Protein AF-A0A8J8CD90-F1 (afdb_monomer_lite)

Structure (mmCIF, N/CA/C/O backbone):
data_AF-A0A8J8CD90-F1
#
_entry.id   AF-A0A8J8CD90-F1
#
loop_
_atom_site.group_PDB
_atom_site.id
_atom_site.type_symbol
_atom_site.label_atom_id
_atom_site.label_alt_id
_atom_site.label_comp_id
_atom_site.label_asym_id
_atom_site.label_entity_id
_atom_site.label_seq_id
_atom_site.pdbx_PDB_ins_code
_atom_site.Cartn_x
_atom_site.Cartn_y
_atom_site.Cartn_z
_atom_site.occupancy
_atom_site.B_iso_or_equiv
_atom_site.auth_seq_id
_atom_site.auth_comp_id
_atom_site.auth_asym_id
_atom_site.auth_atom_id
_atom_site.pdbx_PDB_model_num
ATOM 1 N N . LYS A 1 1 ? 7.168 -12.145 -0.455 1.00 71.31 1 LYS A N 1
ATOM 2 C CA . LYS A 1 1 ? 5.974 -12.510 -1.260 1.00 71.31 1 LYS A CA 1
ATOM 3 C C . LYS A 1 1 ? 6.135 -12.287 -2.779 1.00 71.31 1 LYS A C 1
ATOM 5 O O . LYS A 1 1 ? 5.808 -13.207 -3.500 1.00 71.31 1 LYS A O 1
ATOM 10 N N . ALA A 1 2 ? 6.631 -11.148 -3.301 1.00 78.75 2 ALA A N 1
ATOM 11 C CA . ALA A 1 2 ? 6.667 -10.899 -4.766 1.00 78.75 2 ALA A CA 1
ATOM 12 C C . ALA A 1 2 ? 8.025 -11.177 -5.441 1.00 78.75 2 ALA A C 1
ATOM 14 O O . ALA A 1 2 ? 8.099 -11.223 -6.661 1.00 78.75 2 ALA A O 1
ATOM 15 N N . GLY A 1 3 ? 9.118 -11.295 -4.682 1.00 84.88 3 GLY A N 1
ATOM 16 C CA . GLY A 1 3 ? 10.469 -11.499 -5.227 1.00 84.88 3 GLY A CA 1
ATOM 17 C C . GLY A 1 3 ? 11.110 -10.256 -5.866 1.00 84.88 3 GLY A C 1
ATOM 18 O O . GLY A 1 3 ? 12.323 -10.117 -5.815 1.00 84.88 3 GLY A O 1
ATOM 19 N N . SER A 1 4 ? 10.331 -9.307 -6.405 1.00 86.19 4 SER A N 1
ATOM 20 C CA . SER A 1 4 ? 10.824 -7.990 -6.847 1.00 86.19 4 SER A CA 1
ATOM 21 C C . SER A 1 4 ? 9.719 -6.927 -6.890 1.00 86.19 4 SER A C 1
ATOM 23 O O . SER A 1 4 ? 8.529 -7.2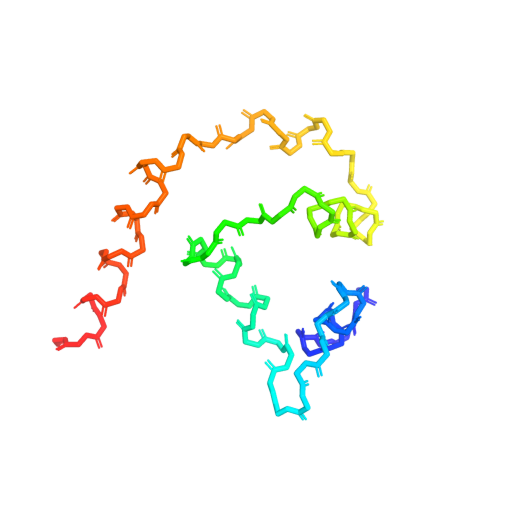43 -6.960 1.00 86.19 4 SER A O 1
ATOM 25 N N . VAL A 1 5 ? 10.110 -5.647 -6.918 1.00 84.19 5 VAL A N 1
ATOM 26 C CA . VAL A 1 5 ? 9.177 -4.507 -7.055 1.00 84.19 5 VAL A CA 1
ATOM 27 C C . VAL A 1 5 ? 8.451 -4.526 -8.407 1.00 84.19 5 VAL A C 1
ATOM 29 O O . VAL A 1 5 ? 7.279 -4.171 -8.490 1.00 84.19 5 VAL A O 1
ATOM 32 N N . ASN A 1 6 ? 9.110 -4.998 -9.469 1.00 84.12 6 ASN A N 1
ATOM 33 C CA . ASN A 1 6 ? 8.480 -5.152 -10.783 1.00 84.12 6 ASN A CA 1
ATOM 34 C C . ASN A 1 6 ? 7.390 -6.226 -10.766 1.00 84.12 6 ASN A C 1
ATOM 36 O O . ASN A 1 6 ? 6.322 -6.024 -11.341 1.00 84.12 6 ASN A O 1
ATOM 40 N N . GLN A 1 7 ? 7.640 -7.346 -10.083 1.00 85.56 7 GLN A N 1
ATOM 41 C CA . GLN A 1 7 ? 6.650 -8.408 -9.953 1.00 85.56 7 GLN A CA 1
ATOM 42 C C . GLN A 1 7 ? 5.463 -7.969 -9.091 1.00 85.56 7 GLN A C 1
ATOM 44 O O . GLN A 1 7 ? 4.322 -8.253 -9.447 1.00 85.56 7 GLN A O 1
ATOM 49 N N . LEU A 1 8 ? 5.710 -7.196 -8.027 1.00 87.88 8 LEU A N 1
ATOM 50 C CA . LEU A 1 8 ? 4.641 -6.546 -7.268 1.00 87.88 8 LEU A CA 1
ATOM 51 C C . LEU A 1 8 ? 3.817 -5.609 -8.162 1.00 87.88 8 LEU A C 1
ATOM 53 O O . LEU A 1 8 ? 2.594 -5.662 -8.132 1.00 87.88 8 LEU A O 1
ATOM 57 N N . GLY A 1 9 ? 4.465 -4.814 -9.018 1.00 87.62 9 GLY A N 1
ATOM 58 C CA . GLY A 1 9 ? 3.769 -3.959 -9.982 1.00 87.62 9 GLY A CA 1
ATOM 59 C C . GLY A 1 9 ? 2.817 -4.742 -10.889 1.00 87.62 9 GLY A C 1
ATOM 60 O O . GLY A 1 9 ? 1.667 -4.340 -11.057 1.00 87.62 9 GLY A O 1
ATOM 61 N N . ARG A 1 10 ? 3.252 -5.897 -11.406 1.00 87.12 10 ARG A N 1
ATOM 62 C CA . ARG A 1 10 ? 2.395 -6.775 -12.222 1.00 87.12 10 ARG A CA 1
ATOM 63 C C . ARG A 1 10 ? 1.203 -7.321 -11.437 1.00 87.12 10 ARG A C 1
ATOM 65 O O . ARG A 1 10 ? 0.091 -7.279 -11.953 1.00 87.12 10 ARG A O 1
ATOM 72 N N . ILE A 1 11 ? 1.421 -7.774 -10.200 1.00 88.06 11 ILE A N 1
ATOM 73 C CA . ILE A 1 11 ? 0.352 -8.265 -9.309 1.00 88.06 11 ILE A CA 1
ATOM 74 C C . ILE A 1 11 ? -0.682 -7.164 -9.035 1.00 88.06 11 ILE A C 1
ATOM 76 O O . ILE A 1 11 ? -1.878 -7.422 -9.051 1.00 88.06 11 ILE A O 1
ATOM 80 N N . LEU A 1 12 ? -0.233 -5.918 -8.870 1.00 85.44 12 LEU A N 1
ATOM 81 C CA . LEU A 1 12 ? -1.099 -4.750 -8.674 1.00 85.44 12 LEU A CA 1
ATOM 82 C C . LEU A 1 12 ? -1.749 -4.230 -9.974 1.00 85.44 12 LEU A C 1
ATOM 84 O O . LEU A 1 12 ? -2.378 -3.170 -9.969 1.00 85.44 12 LEU A O 1
ATOM 88 N N . GLY A 1 13 ? -1.591 -4.941 -11.094 1.00 84.62 13 GLY A N 1
ATOM 89 C CA . GLY A 1 13 ? -2.224 -4.612 -12.372 1.00 84.62 13 GLY A CA 1
ATOM 90 C C . GLY A 1 13 ? -1.511 -3.531 -13.190 1.00 84.62 13 GLY A C 1
ATOM 91 O O . GLY A 1 13 ? -2.074 -3.038 -14.171 1.00 84.62 13 GLY A O 1
ATOM 92 N N . TYR A 1 14 ? -0.278 -3.147 -12.843 1.00 84.75 14 TYR A N 1
ATOM 93 C CA . TYR A 1 14 ? 0.503 -2.224 -13.666 1.00 84.75 14 TYR A CA 1
ATOM 94 C C . TYR A 1 14 ? 0.987 -2.915 -14.941 1.00 84.75 14 TYR A C 1
ATOM 96 O O . TYR A 1 14 ? 1.829 -3.811 -14.910 1.00 84.75 14 TYR A O 1
ATOM 104 N N . ARG A 1 15 ? 0.471 -2.449 -16.083 1.00 77.25 15 ARG A N 1
ATOM 105 C CA . ARG A 1 15 ? 0.763 -2.999 -17.417 1.00 77.25 15 ARG A CA 1
ATOM 106 C C . ARG A 1 15 ? 1.919 -2.307 -18.146 1.00 77.25 15 ARG A C 1
ATOM 108 O O . ARG A 1 15 ? 2.119 -2.562 -19.330 1.00 77.25 15 ARG A O 1
ATOM 115 N N . SER A 1 16 ? 2.666 -1.420 -17.479 1.00 73.12 16 SER A N 1
ATOM 116 C CA . SER A 1 16 ? 3.825 -0.768 -18.105 1.00 73.12 16 SER A CA 1
ATOM 117 C C . SER A 1 16 ? 4.799 -1.831 -18.610 1.00 73.12 16 SER A C 1
ATOM 119 O O . SER A 1 16 ? 5.240 -2.688 -17.846 1.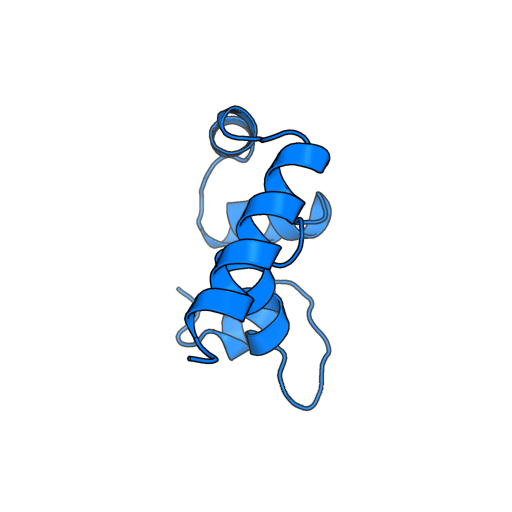00 73.12 16 SER A O 1
ATOM 121 N N . ARG A 1 17 ? 5.116 -1.778 -19.908 1.00 63.06 17 ARG A N 1
ATOM 122 C CA . ARG A 1 17 ? 6.041 -2.717 -20.560 1.00 63.06 17 ARG A CA 1
ATOM 123 C C . ARG A 1 17 ? 7.498 -2.449 -20.184 1.00 63.06 17 ARG A C 1
ATOM 125 O O . ARG A 1 17 ? 8.317 -3.351 -20.297 1.00 63.06 17 ARG A O 1
ATOM 132 N N . VAL A 1 18 ? 7.798 -1.227 -19.736 1.00 66.50 18 VAL A N 1
ATOM 133 C CA . VAL A 1 18 ? 9.164 -0.754 -19.484 1.00 66.50 18 VAL A CA 1
ATOM 134 C C . VAL A 1 18 ? 9.480 -0.767 -17.983 1.00 66.50 18 VAL A C 1
ATOM 136 O O . VAL A 1 18 ? 10.445 -1.407 -17.577 1.00 66.50 18 VAL A O 1
ATOM 139 N N . HIS A 1 19 ? 8.642 -0.165 -17.124 1.00 67.50 19 HIS A N 1
ATOM 140 C CA . HIS A 1 19 ? 8.924 -0.066 -15.678 1.00 67.50 19 HIS A CA 1
ATOM 141 C C . HIS A 1 19 ? 7.669 -0.167 -14.786 1.00 67.50 19 HIS A C 1
ATOM 143 O O . HIS A 1 19 ? 7.259 0.817 -14.168 1.00 67.50 19 HIS A O 1
ATOM 149 N N . PRO A 1 20 ? 7.055 -1.356 -14.646 1.00 73.62 20 PRO A N 1
ATOM 150 C CA . PRO A 1 20 ? 5.899 -1.547 -13.764 1.00 73.62 20 PRO A CA 1
ATOM 151 C C . PRO A 1 20 ? 6.232 -1.307 -12.280 1.00 73.62 20 PRO A C 1
ATOM 153 O O . PRO A 1 20 ? 5.363 -0.902 -11.513 1.00 73.62 20 PRO A O 1
ATOM 156 N N . GLY A 1 21 ? 7.493 -1.485 -11.869 1.00 77.00 21 GLY A N 1
ATOM 157 C CA . GLY A 1 21 ? 7.945 -1.166 -10.516 1.00 77.00 21 GLY A CA 1
ATOM 158 C C . GLY A 1 21 ? 8.060 0.333 -10.220 1.00 77.00 21 GLY A C 1
ATOM 159 O O . GLY A 1 21 ? 8.034 0.710 -9.051 1.00 77.00 21 GLY A O 1
ATOM 160 N N . TRP A 1 22 ? 8.144 1.203 -11.235 1.00 75.38 22 TRP A N 1
ATOM 161 C CA . TRP A 1 22 ? 8.239 2.653 -11.022 1.00 75.38 22 TRP A CA 1
ATOM 162 C C . TRP A 1 22 ? 6.956 3.220 -10.413 1.00 75.38 22 TRP A C 1
ATOM 164 O O . TRP A 1 22 ? 7.011 3.958 -9.434 1.00 75.38 22 TRP A O 1
ATOM 174 N N . SER A 1 23 ? 5.791 2.796 -10.909 1.00 75.06 23 SER A N 1
ATOM 175 C CA . SER A 1 23 ? 4.505 3.200 -10.332 1.00 75.06 23 SER A CA 1
ATOM 176 C C . SER A 1 23 ? 4.343 2.723 -8.888 1.00 75.06 23 SER A C 1
ATOM 178 O O . SER A 1 23 ? 3.804 3.447 -8.060 1.00 75.06 23 SER A O 1
ATOM 180 N N . VAL A 1 24 ? 4.866 1.538 -8.557 1.00 80.94 24 VAL A N 1
ATOM 181 C CA . VAL A 1 24 ? 4.891 1.047 -7.172 1.00 80.94 24 VAL A CA 1
ATOM 182 C C . VAL A 1 24 ? 5.794 1.920 -6.300 1.00 80.94 24 VAL A C 1
ATOM 184 O O . VAL A 1 24 ? 5.395 2.290 -5.203 1.00 80.94 24 VAL A O 1
ATOM 187 N N . ARG A 1 25 ? 6.979 2.310 -6.784 1.00 81.75 25 ARG A N 1
ATOM 188 C CA . ARG A 1 25 ? 7.873 3.222 -6.048 1.00 81.75 25 ARG A CA 1
ATOM 189 C C . ARG A 1 25 ? 7.232 4.587 -5.813 1.00 81.75 25 ARG A C 1
ATOM 191 O O . ARG A 1 25 ? 7.285 5.089 -4.698 1.00 81.75 25 ARG A O 1
ATOM 198 N N . GLN A 1 26 ? 6.580 5.160 -6.825 1.00 74.31 26 GLN A N 1
ATOM 199 C CA . GLN A 1 26 ? 5.873 6.436 -6.683 1.00 74.31 26 GLN A CA 1
ATOM 200 C C . GLN A 1 26 ? 4.739 6.361 -5.655 1.00 74.31 26 GLN A C 1
ATOM 202 O O . GLN A 1 26 ? 4.535 7.308 -4.903 1.00 74.31 26 GLN A O 1
ATOM 207 N N . LEU A 1 27 ? 4.029 5.236 -5.584 1.00 77.25 27 LEU A N 1
ATOM 208 C CA . LEU A 1 27 ? 3.020 5.013 -4.553 1.00 77.25 27 LEU A CA 1
ATOM 209 C C . LEU A 1 27 ? 3.628 4.911 -3.149 1.00 77.25 27 LEU A C 1
ATOM 211 O O . LEU A 1 27 ? 3.147 5.558 -2.222 1.00 77.25 27 LEU A O 1
ATOM 215 N N . LEU A 1 28 ? 4.678 4.102 -2.988 1.00 79.44 28 LEU A N 1
ATOM 216 C CA . LEU A 1 28 ? 5.308 3.866 -1.685 1.00 79.44 28 LEU A CA 1
ATOM 217 C C . LEU A 1 28 ? 5.999 5.120 -1.137 1.00 79.44 28 LEU A C 1
ATOM 219 O O . LEU A 1 28 ? 5.944 5.363 0.063 1.00 79.44 28 LEU A O 1
ATOM 223 N N . ASN A 1 29 ? 6.569 5.949 -2.013 1.00 78.62 29 ASN A N 1
ATOM 224 C CA . ASN A 1 29 ? 7.157 7.237 -1.638 1.00 78.62 29 ASN A CA 1
ATOM 225 C C . ASN A 1 29 ? 6.095 8.329 -1.407 1.00 78.62 29 ASN A C 1
ATOM 227 O O . ASN A 1 29 ? 6.434 9.479 -1.153 1.00 78.62 29 ASN A O 1
ATOM 231 N N . GLY A 1 30 ? 4.804 8.012 -1.559 1.00 71.62 30 GLY A N 1
ATOM 232 C CA . GLY A 1 30 ? 3.718 8.985 -1.441 1.00 71.62 30 GLY A CA 1
ATOM 233 C C . GLY A 1 30 ? 3.648 9.995 -2.590 1.00 71.62 30 GLY A C 1
ATOM 234 O O . GLY A 1 30 ? 2.787 10.871 -2.557 1.00 71.62 30 GLY A O 1
ATOM 235 N N . ALA A 1 31 ? 4.494 9.852 -3.621 1.00 73.00 31 ALA A N 1
ATOM 236 C CA . ALA A 1 31 ? 4.522 10.692 -4.819 1.00 73.00 31 ALA A CA 1
ATOM 237 C C . ALA A 1 31 ? 3.193 10.675 -5.583 1.00 73.00 31 ALA A C 1
ATOM 239 O O . ALA A 1 31 ? 2.808 11.666 -6.205 1.00 73.00 31 ALA A O 1
ATOM 240 N N . GLN A 1 32 ? 2.474 9.553 -5.516 1.00 72.94 32 GLN A N 1
ATOM 241 C CA . GLN A 1 32 ? 1.121 9.426 -6.039 1.00 72.94 32 GLN A CA 1
ATOM 242 C C . GLN A 1 32 ? 0.176 8.803 -5.007 1.00 72.94 32 GLN A C 1
ATOM 244 O O . GLN A 1 32 ? 0.570 7.893 -4.277 1.00 72.94 32 GLN A O 1
ATOM 249 N N . PRO A 1 33 ? -1.095 9.241 -4.961 1.00 77.19 33 PRO A N 1
ATOM 250 C CA . PRO A 1 33 ? -2.099 8.585 -4.142 1.00 77.19 33 PRO A CA 1
ATOM 251 C C . PRO A 1 33 ? -2.448 7.199 -4.699 1.00 77.19 33 PRO A C 1
ATOM 253 O O . PRO A 1 33 ? -2.471 6.976 -5.912 1.00 77.19 33 PRO A O 1
ATOM 256 N N . PHE A 1 34 ? -2.811 6.282 -3.804 1.00 78.69 34 PHE 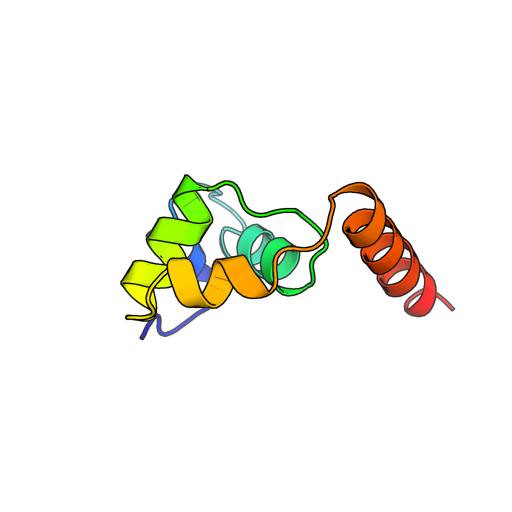A N 1
ATOM 257 C CA . PHE A 1 34 ? -3.410 5.009 -4.187 1.00 78.69 34 PHE A CA 1
ATOM 258 C C . PHE A 1 34 ? -4.842 5.207 -4.692 1.00 78.69 34 PHE A C 1
ATOM 260 O O . PHE A 1 34 ? -5.646 5.901 -4.066 1.00 78.69 34 PHE A O 1
ATOM 267 N N . THR A 1 35 ? -5.198 4.524 -5.782 1.00 84.31 35 THR A N 1
ATOM 268 C CA . THR A 1 35 ? -6.610 4.236 -6.055 1.00 84.31 35 THR A CA 1
ATOM 269 C C . THR A 1 35 ? -7.100 3.175 -5.068 1.00 84.31 35 THR A C 1
ATOM 271 O O . THR A 1 35 ? -6.320 2.330 -4.619 1.00 84.31 35 THR A O 1
ATOM 274 N N . MET A 1 36 ? -8.393 3.186 -4.734 1.00 86.88 36 MET A N 1
ATOM 275 C CA . MET A 1 36 ? -8.953 2.217 -3.781 1.00 86.88 36 MET A CA 1
ATOM 276 C C . MET A 1 36 ? -8.786 0.766 -4.243 1.00 86.88 36 MET A C 1
ATOM 278 O O . MET A 1 36 ? -8.495 -0.097 -3.422 1.00 86.88 36 MET A O 1
ATOM 282 N N . GLU A 1 37 ? -8.913 0.493 -5.542 1.00 87.94 37 GLU A N 1
ATOM 283 C CA . GLU A 1 37 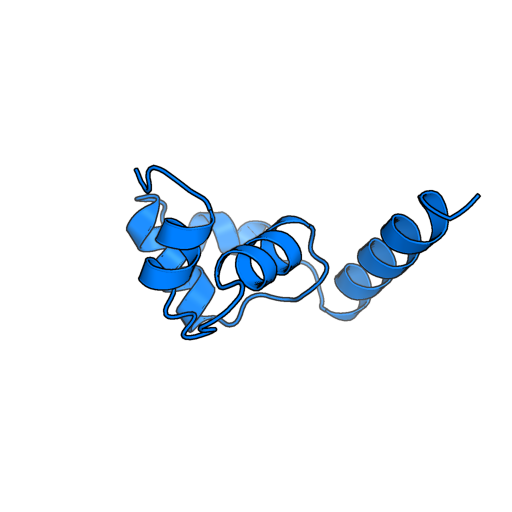? -8.682 -0.846 -6.102 1.00 87.94 37 GLU A CA 1
ATOM 284 C C . GLU A 1 37 ? -7.245 -1.326 -5.884 1.00 87.94 37 GLU A C 1
ATOM 286 O O . GLU A 1 37 ? -7.027 -2.441 -5.417 1.00 87.94 37 GLU A O 1
ATOM 291 N N . ARG A 1 38 ? -6.252 -0.471 -6.154 1.00 85.19 38 ARG A N 1
ATOM 292 C CA . ARG A 1 38 ? -4.837 -0.831 -5.981 1.00 85.19 38 ARG A CA 1
ATOM 293 C C . ARG A 1 38 ? -4.466 -0.991 -4.518 1.00 85.19 38 ARG A C 1
ATOM 295 O O . ARG A 1 38 ? -3.680 -1.874 -4.188 1.00 85.19 38 ARG A O 1
ATOM 302 N N . LEU A 1 39 ? -5.042 -0.162 -3.645 1.00 88.25 39 LEU A N 1
ATOM 303 C CA . LEU A 1 39 ? -4.874 -0.325 -2.207 1.00 88.25 39 LEU A CA 1
ATOM 304 C C . LEU A 1 39 ? -5.427 -1.679 -1.750 1.00 88.25 39 LEU A C 1
ATOM 306 O O . LEU A 1 39 ? -4.745 -2.375 -1.006 1.00 88.25 39 LEU A O 1
ATOM 310 N N . ARG A 1 40 ? -6.611 -2.083 -2.231 1.00 90.69 40 ARG A N 1
ATOM 311 C CA . ARG A 1 40 ? -7.197 -3.402 -1.934 1.00 90.69 40 ARG A CA 1
ATOM 312 C C . ARG A 1 40 ? -6.311 -4.546 -2.420 1.00 90.69 40 ARG A C 1
ATOM 314 O O . ARG A 1 40 ? -5.991 -5.413 -1.617 1.00 90.69 40 ARG A O 1
ATOM 321 N N . ALA A 1 41 ? -5.851 -4.500 -3.670 1.00 89.56 41 ALA A N 1
ATOM 322 C CA . ALA A 1 41 ? -4.952 -5.517 -4.218 1.00 89.56 41 ALA A CA 1
ATOM 323 C C . ALA A 1 41 ? -3.642 -5.624 -3.414 1.00 89.56 41 ALA A C 1
ATOM 325 O O . ALA A 1 41 ? -3.147 -6.720 -3.159 1.00 89.56 41 ALA A O 1
ATOM 326 N N . LEU A 1 42 ? -3.095 -4.490 -2.960 1.00 87.88 42 LEU A N 1
ATOM 327 C CA . LEU A 1 42 ? -1.914 -4.477 -2.099 1.00 87.88 42 LEU A CA 1
ATOM 328 C C . LEU A 1 42 ? -2.203 -5.070 -0.713 1.00 87.88 42 LEU A C 1
ATOM 330 O O . LEU A 1 42 ? -1.408 -5.866 -0.221 1.00 87.88 42 LEU A O 1
ATOM 334 N N . CYS A 1 43 ? -3.331 -4.708 -0.098 1.00 91.00 43 CYS A N 1
ATOM 335 C CA . CYS A 1 43 ? -3.779 -5.252 1.187 1.00 91.00 43 CYS A CA 1
ATOM 336 C C . CYS A 1 43 ? -3.923 -6.776 1.124 1.00 91.00 43 CYS A C 1
ATOM 338 O O . CYS A 1 43 ? -3.363 -7.485 1.957 1.00 91.00 43 CYS A O 1
ATOM 340 N N . GLU A 1 44 ? -4.612 -7.276 0.098 1.00 91.62 44 GLU A N 1
ATOM 341 C CA . GLU A 1 44 ? -4.812 -8.703 -0.152 1.00 91.62 44 GLU A CA 1
ATOM 342 C C . GLU A 1 44 ? -3.476 -9.427 -0.342 1.00 91.62 44 GLU A C 1
ATOM 344 O O . GLU A 1 44 ? -3.191 -10.416 0.332 1.00 91.62 44 GLU A O 1
ATOM 349 N N . PHE A 1 45 ? -2.598 -8.871 -1.178 1.00 88.81 45 PHE A N 1
ATOM 350 C CA . PHE A 1 45 ? -1.266 -9.418 -1.399 1.00 88.81 45 PHE A CA 1
ATOM 351 C C . PHE A 1 45 ? -0.445 -9.503 -0.100 1.00 88.81 45 PHE A C 1
ATOM 353 O O . PHE A 1 45 ? 0.207 -10.517 0.184 1.00 88.81 45 PHE A O 1
ATOM 360 N N . LEU A 1 46 ? -0.483 -8.456 0.727 1.00 87.31 46 LEU A N 1
ATOM 361 C CA . LEU A 1 46 ? 0.210 -8.432 2.014 1.00 87.31 46 LEU A CA 1
ATOM 362 C C . LEU A 1 46 ? -0.470 -9.330 3.058 1.00 87.31 46 LEU A C 1
ATOM 364 O O . LEU A 1 46 ? 0.228 -9.862 3.921 1.00 87.31 46 LEU A O 1
ATOM 368 N N . GLY A 1 47 ? -1.764 -9.617 2.914 1.00 91.88 47 GLY A N 1
ATOM 369 C CA . GLY A 1 47 ? -2.577 -10.301 3.921 1.00 91.88 47 GLY A CA 1
ATOM 370 C C . GLY A 1 47 ? -2.970 -9.372 5.071 1.00 91.88 47 GLY A C 1
ATOM 371 O O . GLY A 1 47 ? -3.091 -9.822 6.204 1.00 91.88 47 GLY A O 1
ATOM 372 N N . TYR A 1 48 ? -3.106 -8.075 4.789 1.00 92.62 48 TYR A N 1
ATOM 373 C CA . TYR A 1 48 ? -3.438 -7.048 5.772 1.00 92.62 48 TYR A CA 1
ATOM 374 C C . TYR A 1 48 ? -4.858 -6.516 5.543 1.00 92.62 48 TYR A C 1
ATOM 376 O O . TYR A 1 48 ? -5.215 -6.220 4.402 1.00 92.62 48 TYR A O 1
ATOM 384 N N . PRO A 1 49 ? -5.680 -6.345 6.592 1.00 94.31 49 PRO A N 1
ATOM 385 C CA . PRO A 1 49 ? -7.023 -5.795 6.448 1.00 94.31 49 PRO A CA 1
ATOM 386 C C . PRO A 1 49 ? -6.978 -4.314 6.052 1.00 94.31 49 PRO A C 1
ATOM 388 O O . PRO A 1 49 ? -6.335 -3.489 6.701 1.00 94.31 49 PRO A O 1
ATOM 391 N N . ILE A 1 50 ? -7.722 -3.955 5.002 1.00 92.94 50 ILE A N 1
ATOM 392 C CA . ILE A 1 50 ? -7.757 -2.576 4.487 1.00 92.94 50 ILE A CA 1
ATOM 393 C C . ILE A 1 50 ? -8.270 -1.563 5.520 1.00 92.94 50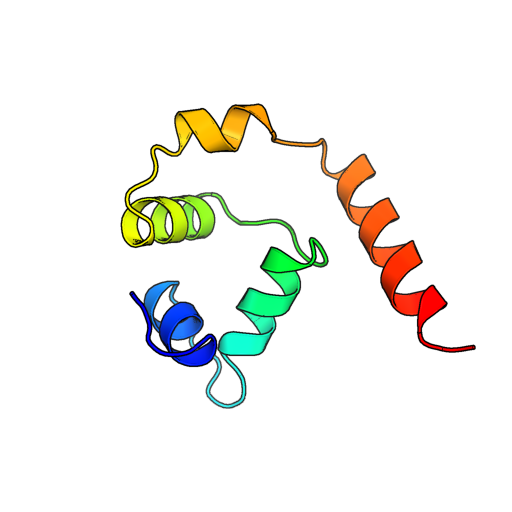 ILE A C 1
ATOM 395 O O . ILE A 1 50 ? -7.845 -0.409 5.513 1.00 92.94 50 ILE A O 1
ATOM 399 N N . SER A 1 51 ? -9.154 -1.985 6.427 1.00 93.81 51 SER A N 1
ATOM 400 C CA . SER A 1 51 ? -9.678 -1.150 7.512 1.00 93.81 51 SER A CA 1
ATOM 401 C C . SER A 1 51 ? -8.576 -0.620 8.427 1.00 93.81 51 SER A C 1
ATOM 403 O O . SER A 1 51 ? -8.644 0.536 8.833 1.00 93.81 51 SER A O 1
ATOM 405 N N . GLU A 1 52 ? -7.541 -1.418 8.701 1.00 93.94 52 GLU A N 1
ATOM 406 C CA . GLU A 1 52 ? -6.396 -0.991 9.510 1.00 93.94 52 GLU A CA 1
ATOM 407 C C . GLU A 1 52 ? -5.559 0.062 8.779 1.00 93.94 52 GLU A C 1
ATOM 409 O O . GLU A 1 52 ? -5.147 1.049 9.382 1.00 93.94 52 GLU A O 1
ATOM 414 N N . ILE A 1 53 ? -5.381 -0.077 7.460 1.00 89.62 53 ILE A N 1
ATOM 415 C CA . ILE A 1 53 ? -4.613 0.894 6.667 1.00 89.62 53 ILE A CA 1
ATOM 416 C C . ILE A 1 53 ? -5.356 2.230 6.545 1.00 89.62 53 ILE A C 1
ATOM 418 O O . ILE A 1 53 ? -4.751 3.299 6.641 1.00 89.62 53 ILE A O 1
ATOM 422 N N . LEU A 1 54 ? -6.679 2.197 6.364 1.00 90.56 54 LEU A N 1
ATOM 423 C CA . LEU A 1 54 ? -7.480 3.408 6.163 1.00 90.56 54 LEU A CA 1
ATOM 424 C C . LEU A 1 54 ? -7.498 4.349 7.378 1.00 90.56 54 LEU A C 1
ATOM 426 O O . LEU A 1 54 ? -7.745 5.542 7.191 1.00 90.56 54 LEU A O 1
ATOM 430 N N . LYS A 1 55 ? -7.173 3.863 8.584 1.00 92.06 55 LYS A N 1
ATOM 431 C CA . LYS A 1 55 ? -6.994 4.702 9.786 1.00 92.06 55 LYS A CA 1
ATOM 432 C C . LYS A 1 55 ? -5.895 5.753 9.607 1.00 92.06 55 LYS A C 1
ATOM 434 O O . LYS A 1 55 ? -5.985 6.836 10.173 1.00 92.06 55 LYS A O 1
ATOM 439 N N . TYR A 1 56 ? -4.898 5.460 8.773 1.00 87.44 56 TYR A N 1
ATOM 440 C CA . TYR A 1 56 ? -3.757 6.336 8.503 1.00 87.44 56 TYR A CA 1
ATOM 441 C C . TYR A 1 56 ? -3.957 7.226 7.268 1.00 87.44 56 TYR A C 1
ATOM 443 O O . TYR A 1 56 ? -3.023 7.887 6.810 1.00 87.44 56 TYR A O 1
ATOM 451 N N . ARG A 1 57 ? -5.166 7.255 6.688 1.00 85.81 57 ARG A N 1
ATOM 452 C CA . ARG A 1 57 ? -5.452 8.053 5.492 1.00 85.81 57 ARG A CA 1
ATOM 453 C C . ARG A 1 57 ? -5.287 9.544 5.783 1.00 85.81 57 ARG A C 1
ATOM 455 O O . ARG A 1 57 ? -6.051 10.128 6.549 1.00 85.81 57 ARG A O 1
ATOM 462 N N . VAL A 1 58 ? -4.373 10.187 5.062 1.00 82.62 58 VAL A N 1
ATOM 463 C CA . VAL A 1 58 ? -4.212 11.645 5.086 1.00 82.62 58 VAL A CA 1
ATOM 464 C C . VAL A 1 58 ? -5.033 12.327 3.981 1.00 82.62 58 VAL A C 1
ATOM 466 O O . VAL A 1 58 ? -5.194 11.770 2.891 1.00 82.62 58 VAL A O 1
ATOM 469 N N . PRO A 1 59 ? -5.553 13.548 4.212 1.00 76.06 59 PRO A N 1
ATOM 470 C CA . PRO A 1 59 ? -6.220 14.325 3.170 1.00 76.06 59 PRO A CA 1
ATOM 471 C C . PRO A 1 59 ? -5.288 14.611 1.982 1.00 76.06 59 PRO A C 1
ATOM 473 O O . PRO A 1 59 ? -4.121 14.955 2.176 1.00 76.06 59 PRO A O 1
ATOM 476 N N . ARG A 1 60 ? -5.816 14.565 0.748 1.00 67.94 60 ARG A N 1
ATOM 477 C CA . ARG A 1 60 ? -5.043 14.744 -0.503 1.00 67.94 60 ARG A CA 1
ATOM 478 C C . ARG A 1 60 ? -4.184 16.016 -0.528 1.00 67.94 60 ARG A C 1
ATOM 480 O O . ARG A 1 60 ? -3.061 15.972 -1.017 1.00 67.94 60 ARG A O 1
ATOM 487 N N . ARG A 1 61 ? -4.679 17.128 0.036 1.00 65.25 61 ARG A N 1
ATOM 488 C CA . ARG A 1 61 ? -3.922 18.394 0.137 1.00 65.25 61 ARG A CA 1
ATOM 489 C C . ARG A 1 61 ? -2.623 18.251 0.939 1.00 65.25 61 ARG A C 1
ATOM 491 O O . ARG A 1 61 ? -1.655 18.927 0.635 1.00 65.25 61 ARG A O 1
ATOM 498 N N . ARG A 1 62 ? -2.592 17.366 1.940 1.00 58.72 62 ARG A N 1
ATOM 499 C CA . ARG A 1 62 ? -1.432 17.155 2.817 1.00 58.72 62 ARG A CA 1
ATOM 500 C C . ARG A 1 62 ? -0.402 16.199 2.193 1.00 58.72 62 ARG A C 1
ATOM 502 O O . ARG A 1 62 ? 0.786 16.355 2.433 1.00 58.72 62 ARG A O 1
ATOM 509 N N . ALA A 1 63 ? -0.851 15.263 1.349 1.00 58.41 63 ALA A N 1
ATOM 510 C CA . ALA A 1 63 ? 0.018 14.310 0.655 1.00 58.41 63 ALA A CA 1
ATOM 511 C C . ALA A 1 63 ? 0.902 14.979 -0.413 1.00 58.41 63 ALA A C 1
ATOM 513 O O . ALA A 1 63 ? 2.096 14.720 -0.453 1.00 58.41 63 ALA A O 1
ATOM 514 N N . LEU A 1 64 ? 0.349 15.884 -1.232 1.00 58.28 64 LEU A N 1
ATOM 515 C CA . LEU A 1 64 ? 1.100 16.541 -2.317 1.00 58.28 64 LEU A CA 1
ATOM 516 C C . LEU A 1 64 ? 2.258 17.421 -1.808 1.00 58.28 64 LEU A C 1
ATOM 518 O O . LEU A 1 64 ? 3.299 17.495 -2.456 1.00 58.28 64 LEU A O 1
ATOM 522 N N . ASN A 1 65 ? 2.112 18.019 -0.622 1.00 55.66 65 ASN A N 1
ATOM 523 C CA . ASN A 1 65 ? 3.162 18.837 -0.008 1.00 55.66 65 ASN A CA 1
ATOM 524 C C . ASN A 1 65 ? 4.381 18.001 0.429 1.00 55.66 65 ASN A C 1
ATOM 526 O O . ASN A 1 65 ? 5.504 18.491 0.382 1.00 55.66 65 ASN A O 1
ATOM 530 N N . HIS A 1 66 ? 4.180 16.734 0.810 1.00 56.31 66 HIS A N 1
ATOM 531 C CA . HIS A 1 66 ? 5.272 15.820 1.170 1.00 56.31 66 HIS A CA 1
ATOM 532 C C . HIS A 1 66 ? 6.127 15.430 -0.042 1.00 56.31 66 HIS A C 1
ATOM 534 O O . HIS A 1 66 ? 7.340 15.277 0.077 1.00 56.31 66 HIS A O 1
ATOM 540 N N . VAL A 1 67 ? 5.490 15.295 -1.207 1.00 56.12 67 VAL A N 1
ATOM 541 C CA . VAL A 1 67 ? 6.141 14.921 -2.468 1.00 56.12 67 VAL A CA 1
ATOM 542 C C . VAL A 1 67 ? 7.035 16.043 -2.963 1.00 56.12 67 VAL A C 1
ATOM 544 O O . VAL A 1 67 ? 8.192 15.804 -3.290 1.00 56.12 67 VAL A O 1
ATOM 547 N N . HIS A 1 68 ? 6.513 17.272 -2.976 1.00 54.78 68 HIS A N 1
ATOM 548 C CA . HIS A 1 68 ? 7.254 18.433 -3.461 1.00 54.78 68 HIS A CA 1
ATOM 549 C C . HIS A 1 68 ? 8.588 18.615 -2.720 1.00 54.78 68 HIS A C 1
ATOM 551 O O . HIS A 1 68 ? 9.588 18.919 -3.353 1.00 54.78 68 HIS A O 1
ATOM 557 N N . ASN A 1 69 ? 8.623 18.330 -1.413 1.00 51.47 69 ASN A N 1
ATOM 558 C CA . ASN A 1 69 ? 9.815 18.509 -0.582 1.00 51.47 69 ASN A CA 1
ATOM 559 C C . ASN A 1 69 ? 10.870 17.391 -0.730 1.00 51.47 69 ASN A C 1
ATOM 561 O O . ASN A 1 69 ? 12.034 17.607 -0.412 1.00 51.47 69 ASN A O 1
ATOM 565 N N . GLN A 1 70 ? 10.489 16.189 -1.183 1.00 52.41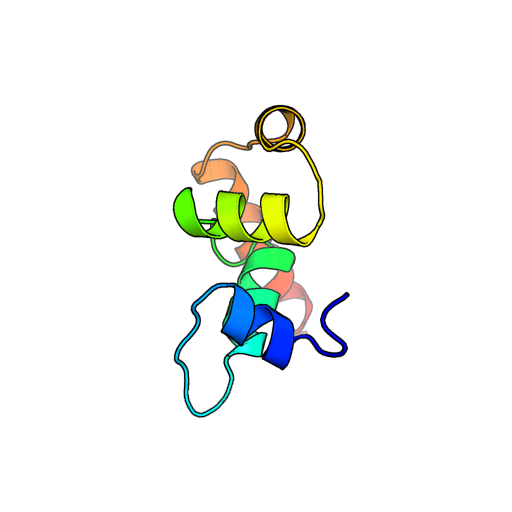 70 GLN A N 1
ATOM 566 C CA . GLN A 1 70 ? 11.437 15.078 -1.373 1.00 52.41 70 GLN A CA 1
ATOM 567 C C . GLN A 1 70 ? 12.166 15.128 -2.720 1.00 52.41 70 GLN A C 1
ATOM 569 O O . GLN A 1 70 ? 13.285 14.633 -2.816 1.00 52.41 70 GLN A O 1
ATOM 574 N N . PHE A 1 71 ? 11.549 15.710 -3.753 1.00 50.50 71 PHE A N 1
ATOM 575 C CA . PHE A 1 71 ? 12.177 15.838 -5.072 1.00 50.50 71 PHE A CA 1
ATOM 576 C C . PHE A 1 71 ? 13.122 17.044 -5.164 1.00 50.50 71 PHE A C 1
ATOM 578 O O . PHE A 1 71 ? 14.128 16.950 -5.851 1.00 50.50 71 PHE A O 1
ATOM 585 N N . THR A 1 72 ? 12.873 18.126 -4.422 1.00 52.09 72 THR A N 1
ATOM 586 C CA . THR A 1 72 ? 13.786 19.282 -4.353 1.00 52.09 72 THR A CA 1
ATOM 587 C C . THR A 1 72 ? 15.000 19.052 -3.452 1.00 52.09 72 THR A C 1
ATOM 589 O O . THR A 1 72 ? 16.053 19.629 -3.696 1.00 52.09 72 THR A O 1
ATOM 592 N N . ALA A 1 73 ? 14.900 18.187 -2.437 1.00 48.78 73 ALA A N 1
ATOM 593 C CA . ALA A 1 73 ? 16.013 17.889 -1.527 1.00 48.78 73 ALA A CA 1
ATOM 594 C C . ALA A 1 73 ? 17.131 17.026 -2.150 1.00 48.78 73 ALA A C 1
ATOM 596 O O . ALA A 1 73 ? 18.178 16.858 -1.534 1.00 48.78 73 ALA A O 1
ATOM 597 N N . HIS A 1 74 ? 16.913 16.465 -3.344 1.00 46.03 74 HIS A N 1
ATOM 598 C CA . HIS A 1 74 ? 17.883 15.625 -4.057 1.00 46.03 74 HIS A CA 1
ATOM 599 C C . HIS A 1 74 ? 18.516 16.310 -5.286 1.00 46.03 74 HIS A C 1
ATOM 601 O O . HIS A 1 74 ? 19.267 15.655 -6.007 1.00 46.03 74 HIS A O 1
ATOM 607 N N . GLU A 1 75 ? 18.246 17.601 -5.516 1.00 41.59 75 GLU A N 1
ATOM 608 C CA . GLU A 1 75 ? 18.809 18.392 -6.629 1.00 41.59 75 GLU A CA 1
ATOM 609 C C . GLU A 1 75 ? 19.727 19.551 -6.172 1.00 41.59 75 GLU A C 1
ATOM 611 O O . GLU A 1 75 ? 19.953 20.488 -6.937 1.00 41.59 75 GLU A O 1
ATOM 616 N N . LEU A 1 76 ? 20.293 19.494 -4.957 1.00 38.00 76 LEU A N 1
ATOM 617 C CA . LEU A 1 76 ? 21.320 20.433 -4.470 1.00 38.00 76 LEU A CA 1
ATOM 618 C C . LEU A 1 76 ? 22.538 19.699 -3.903 1.00 38.00 76 LEU A C 1
ATOM 620 O O . LEU A 1 76 ? 22.330 18.740 -3.124 1.00 38.00 76 LEU A O 1
#

Sequence (76 aa):
KAGSVNQLGRILGYRSRVHPGWSVRQLLNGAQPFTMERLRALCEFLGYPISEILKYRVPRRRALNHVHNQFTAHEL

Organism: NCBI:txid2823368

Radius of gyration: 13.56 Å; chains: 1; bounding box: 31×33×30 Å

pLDDT: mean 76.45, std 14.35, range [38.0, 94.31]

Secondary structure (DSSP, 8-state):
--SSHHHHHHHTT---SS-HHHHHHHHHTTSSPPPHHHHHHHHHHHT--HHHHHTTPPPHHHHHHHHHHHHHTT--

Foldseek 3Di:
DQVDLQSLLVLLVQPDPPCSSVVVVCPVQLVDDDDPSSLVSVCVVVVHDSVVVCVPDDDPVVSNVSNVVVVVVPPD